Protein AF-A0A376D9P1-F1 (afdb_monomer_lite)

Foldseek 3Di:
DVLQCVVQVVVQVVVQVVCCVPQNHPQKGKGKGFDWAQDFDKDKDKDWDDQPDVVRWAWPDKDKDKDKDFDDDDPPDDDDDPPPDDDDDDDDDDDDDDDDDDDDDDDDDPDDDRGDMDIDIDMDIDTDIDMDIDIDTDDGTHGPDMDMDMGGRHDDDPVRDDPDDPPPPPPDD

pLDDT: mean 75.75, std 20.97, range [32.81, 96.81]

Radius of gyration: 51.08 Å; chains: 1; bounding box: 82×24×149 Å

Structure (mmCIF, N/CA/C/O backbone):
data_AF-A0A376D9P1-F1
#
_entry.id   AF-A0A376D9P1-F1
#
loop_
_atom_site.group_PDB
_atom_site.id
_atom_site.type_symbol
_atom_site.label_atom_id
_atom_site.label_alt_id
_atom_site.label_comp_id
_atom_site.label_asym_id
_atom_site.label_entity_id
_atom_site.label_seq_id
_atom_site.pdbx_PDB_ins_code
_atom_site.Cartn_x
_atom_site.Cartn_y
_atom_site.Cartn_z
_atom_site.occupancy
_atom_site.B_iso_or_equiv
_atom_site.auth_seq_id
_atom_site.auth_comp_id
_atom_site.auth_asym_id
_atom_site.auth_atom_id
_atom_site.pdbx_PDB_model_num
ATOM 1 N N . MET A 1 1 ? 3.845 -4.733 21.062 1.00 69.88 1 MET A N 1
ATOM 2 C CA . MET A 1 1 ? 2.672 -4.717 21.970 1.00 69.88 1 MET A CA 1
ATOM 3 C C . MET A 1 1 ? 2.034 -3.336 22.066 1.00 69.88 1 MET A C 1
ATOM 5 O O . MET A 1 1 ? 1.037 -3.169 21.388 1.00 69.88 1 MET A O 1
ATOM 9 N N . LYS A 1 2 ? 2.593 -2.341 22.785 1.00 89.50 2 LYS A N 1
ATOM 10 C CA . LYS A 1 2 ? 1.926 -1.037 23.043 1.00 89.50 2 LYS A CA 1
ATOM 11 C C . LYS A 1 2 ? 1.189 -0.410 21.839 1.00 89.50 2 LYS A C 1
ATOM 13 O O . LYS A 1 2 ? 0.025 -0.054 21.971 1.00 89.50 2 LYS A O 1
ATOM 18 N N . TYR A 1 3 ? 1.833 -0.328 20.672 1.00 91.62 3 TYR A N 1
ATOM 19 C CA . TYR A 1 3 ? 1.217 0.252 19.470 1.00 91.62 3 TYR A CA 1
ATOM 20 C C . TYR A 1 3 ? -0.074 -0.470 19.028 1.00 91.62 3 TYR A C 1
ATOM 22 O O . TYR A 1 3 ? -1.030 0.191 18.638 1.00 91.62 3 TYR A O 1
ATOM 30 N N . ALA A 1 4 ? -0.149 -1.801 19.168 1.00 92.19 4 ALA A N 1
ATOM 31 C CA . ALA A 1 4 ? -1.366 -2.562 18.878 1.00 92.19 4 ALA A CA 1
ATOM 32 C C . ALA A 1 4 ? -2.502 -2.180 19.837 1.00 92.19 4 ALA A C 1
ATOM 34 O O . ALA A 1 4 ? -3.557 -1.762 19.375 1.00 92.19 4 ALA A O 1
ATOM 35 N N . SER A 1 5 ? -2.249 -2.170 21.151 1.00 94.19 5 SER A N 1
ATOM 36 C CA . SER A 1 5 ? -3.246 -1.751 22.148 1.00 94.19 5 SER A CA 1
ATOM 37 C C . SER A 1 5 ? -3.674 -0.280 22.010 1.00 94.19 5 SER A C 1
ATOM 39 O O . SER A 1 5 ? -4.825 0.059 22.290 1.00 94.19 5 SER A O 1
ATOM 41 N N . ASP A 1 6 ? -2.781 0.600 21.541 1.00 94.88 6 ASP A N 1
ATOM 42 C CA . ASP A 1 6 ? -3.105 2.003 21.253 1.00 94.88 6 ASP A CA 1
ATOM 43 C C . ASP A 1 6 ? -4.048 2.124 20.031 1.00 94.88 6 ASP A C 1
ATOM 45 O O . ASP A 1 6 ? -4.978 2.939 20.046 1.00 94.88 6 ASP A O 1
ATOM 49 N N . VAL A 1 7 ? -3.856 1.286 18.999 1.00 95.00 7 VAL A N 1
ATOM 50 C CA . VAL A 1 7 ? -4.731 1.174 17.813 1.00 95.00 7 VAL A CA 1
ATOM 51 C C . VAL A 1 7 ? -6.075 0.529 18.170 1.00 95.00 7 VAL A C 1
ATOM 53 O O . VAL A 1 7 ? -7.121 1.127 17.912 1.00 95.00 7 VAL A O 1
ATOM 56 N N . GLU A 1 8 ? -6.064 -0.638 18.815 1.00 95.50 8 GLU A N 1
ATOM 57 C CA . GLU A 1 8 ? -7.254 -1.382 19.253 1.00 95.50 8 GLU A CA 1
ATOM 58 C C . GLU A 1 8 ? -8.141 -0.511 20.146 1.00 95.50 8 GLU A C 1
ATOM 60 O O . GLU A 1 8 ? -9.317 -0.306 19.844 1.00 95.50 8 GLU A O 1
ATOM 65 N N . GLY A 1 9 ? -7.561 0.113 21.177 1.00 96.38 9 GLY A N 1
ATOM 66 C CA . GLY A 1 9 ? -8.283 1.010 22.075 1.00 96.38 9 GLY A CA 1
ATOM 67 C C . GLY A 1 9 ? -8.810 2.273 21.383 1.00 96.38 9 GLY A C 1
ATOM 68 O O . GLY A 1 9 ? -9.869 2.781 21.756 1.00 96.38 9 GLY A O 1
ATOM 69 N N . ARG A 1 10 ? -8.117 2.802 20.361 1.00 96.50 10 ARG A N 1
ATOM 70 C CA . ARG A 1 10 ? -8.627 3.925 19.548 1.00 96.50 10 ARG A CA 1
ATOM 71 C C . ARG A 1 10 ? -9.838 3.503 18.712 1.00 96.50 10 ARG A C 1
ATOM 73 O O . ARG A 1 10 ? -10.772 4.293 18.586 1.00 96.50 10 ARG A O 1
ATOM 80 N N . ILE A 1 11 ? -9.835 2.290 18.162 1.00 96.19 11 ILE A N 1
ATOM 81 C CA . ILE A 1 11 ? -10.949 1.752 17.368 1.00 96.19 11 ILE A CA 1
ATOM 82 C C . ILE A 1 11 ? -12.139 1.413 18.275 1.00 96.19 11 ILE A C 1
ATOM 84 O O . ILE A 1 11 ? -13.247 1.859 17.984 1.00 96.19 11 ILE A O 1
ATOM 88 N N . GLN A 1 12 ? -11.917 0.741 19.410 1.00 96.00 12 GLN A N 1
ATOM 89 C CA . GLN A 1 12 ? -12.948 0.450 20.414 1.00 96.00 12 GLN A CA 1
ATOM 90 C C . GLN A 1 12 ? -13.687 1.725 20.843 1.00 96.00 12 GLN A C 1
ATOM 92 O O . GLN A 1 12 ? -14.900 1.825 20.664 1.00 96.00 12 GLN A O 1
ATOM 97 N N . ARG A 1 13 ? -12.952 2.746 21.314 1.00 95.56 13 ARG A N 1
ATOM 98 C CA . ARG A 1 13 ? -13.546 4.027 21.737 1.00 95.56 13 ARG A CA 1
ATOM 99 C C . ARG A 1 13 ? -14.316 4.723 20.611 1.00 95.56 13 ARG A C 1
ATOM 101 O O . ARG A 1 13 ? -15.283 5.428 20.884 1.00 95.56 13 ARG A O 1
ATOM 108 N N . ARG A 1 14 ? -13.921 4.531 19.346 1.00 96.25 14 ARG A N 1
ATOM 109 C CA . ARG A 1 14 ? -14.642 5.068 18.180 1.00 96.25 14 ARG A CA 1
ATOM 110 C C . ARG A 1 14 ? -15.957 4.323 17.923 1.00 96.25 14 ARG A C 1
ATOM 112 O O . ARG A 1 14 ? -16.948 4.980 17.625 1.00 96.25 14 ARG A O 1
ATOM 119 N N . ILE A 1 15 ? -15.982 2.997 18.064 1.00 94.19 15 ILE A N 1
ATOM 120 C CA . ILE A 1 15 ? -17.207 2.182 17.956 1.00 94.19 15 ILE A CA 1
ATOM 121 C C . ILE A 1 15 ? -18.192 2.574 19.067 1.00 94.19 15 ILE A C 1
ATOM 123 O O . ILE A 1 15 ? -19.346 2.902 18.791 1.00 94.19 15 ILE A O 1
ATOM 127 N N . GLU A 1 16 ? -17.714 2.618 20.313 1.00 92.81 16 GLU A N 1
ATOM 128 C CA . GLU A 1 16 ? -18.504 3.008 21.485 1.00 92.81 16 GLU A CA 1
ATOM 129 C C . GLU A 1 16 ? -19.068 4.430 21.339 1.00 92.81 16 GLU A C 1
ATOM 131 O O . GLU A 1 16 ? -20.259 4.637 21.569 1.00 92.81 16 GLU A O 1
ATOM 136 N N . ALA A 1 17 ? -18.265 5.403 20.892 1.00 93.75 17 ALA A N 1
ATOM 137 C CA . ALA A 1 17 ? -18.709 6.786 20.702 1.00 93.75 17 ALA A CA 1
ATOM 138 C C . ALA A 1 17 ? -19.743 6.962 19.572 1.00 93.75 17 ALA A C 1
ATOM 140 O O . AL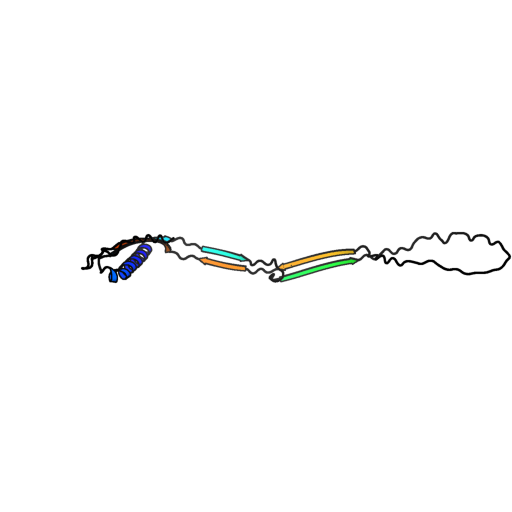A A 1 17 ? -20.622 7.813 19.688 1.00 93.75 17 ALA A O 1
ATOM 141 N N . ILE A 1 18 ? -19.665 6.169 18.496 1.00 93.75 18 ILE A N 1
ATOM 142 C CA . ILE A 1 18 ? -20.625 6.226 17.377 1.00 93.75 18 ILE A CA 1
ATOM 143 C C . ILE A 1 18 ? -21.975 5.603 17.761 1.00 93.75 18 ILE A C 1
ATOM 145 O O . ILE A 1 18 ? -23.018 6.095 17.336 1.00 93.75 18 ILE A O 1
ATOM 149 N N . LEU A 1 19 ? -21.971 4.534 18.564 1.00 90.56 19 LEU A N 1
ATOM 150 C CA . LEU A 1 19 ? -23.178 3.759 18.873 1.00 90.56 19 LEU A CA 1
ATOM 151 C C . LEU A 1 19 ? -23.845 4.143 20.207 1.00 90.56 19 LEU A C 1
ATOM 153 O O . LEU A 1 19 ? -25.054 3.952 20.349 1.00 90.56 19 LEU A O 1
ATOM 157 N N . SER A 1 20 ? -23.118 4.746 21.157 1.00 90.81 20 SER A N 1
ATOM 158 C CA . SER A 1 20 ? -23.687 5.221 22.435 1.00 90.81 20 SER A CA 1
ATOM 159 C C . SER A 1 20 ? -24.890 6.171 22.287 1.00 90.81 20 SER A C 1
ATOM 161 O O . SER A 1 20 ? -25.826 6.017 23.068 1.00 90.81 20 SER A O 1
ATOM 163 N N . PRO A 1 21 ? -24.965 7.091 21.300 1.00 89.62 21 PRO A N 1
ATOM 164 C CA . PRO A 1 21 ? -26.162 7.914 21.086 1.00 89.62 21 PRO A CA 1
ATOM 165 C C . PRO A 1 21 ? -27.414 7.126 20.665 1.00 89.62 21 PRO A C 1
ATOM 167 O O . PRO A 1 21 ? -28.520 7.641 20.797 1.00 89.62 21 PRO A O 1
ATOM 170 N N . ILE A 1 22 ? -27.252 5.900 20.152 1.00 87.81 22 ILE A N 1
ATOM 171 C CA . ILE A 1 22 ? -28.342 5.064 19.623 1.00 87.81 22 ILE A CA 1
ATOM 172 C C . ILE A 1 22 ? -28.842 4.080 20.687 1.00 87.81 22 ILE A C 1
ATOM 174 O O . ILE A 1 22 ? -30.047 3.962 20.894 1.00 87.81 22 ILE A O 1
ATOM 178 N N . VAL A 1 23 ? -27.933 3.378 21.377 1.00 85.50 23 VAL A N 1
ATOM 179 C CA . VAL A 1 23 ? -28.300 2.379 22.408 1.00 85.50 23 VAL A CA 1
ATOM 180 C C . VAL A 1 23 ? -28.259 2.927 23.840 1.00 85.50 23 VAL A C 1
ATOM 182 O O . VAL A 1 23 ? -28.761 2.293 24.767 1.00 85.50 23 VAL A O 1
ATOM 185 N N . GLY A 1 24 ? -27.691 4.116 24.043 1.00 83.00 24 GLY A N 1
ATOM 186 C CA . GLY A 1 24 ? -27.418 4.713 25.350 1.00 83.00 24 GLY A CA 1
ATOM 187 C C . GLY A 1 24 ? -26.103 4.222 25.968 1.00 83.00 24 GLY A C 1
ATOM 188 O O . GLY A 1 24 ? -25.729 3.055 25.836 1.00 83.00 24 GLY A O 1
ATOM 189 N N . ASN A 1 25 ? -25.408 5.114 26.678 1.00 84.31 25 ASN A N 1
ATOM 190 C CA . ASN A 1 25 ? -24.142 4.816 27.353 1.00 84.31 25 ASN A CA 1
ATOM 191 C C . ASN A 1 25 ? -24.256 3.570 28.253 1.00 84.31 25 ASN A C 1
ATOM 193 O O . ASN A 1 25 ? -25.227 3.417 28.996 1.00 84.31 25 ASN A O 1
ATOM 197 N N . GLY A 1 26 ? -23.249 2.695 28.199 1.00 84.88 26 GLY A N 1
ATOM 198 C CA . GLY A 1 26 ? -23.199 1.451 28.977 1.00 84.88 26 GLY A CA 1
ATOM 199 C C . GLY A 1 26 ? -24.017 0.284 28.407 1.00 84.88 26 GLY A C 1
ATOM 200 O O . GLY A 1 26 ? -23.878 -0.828 28.899 1.00 84.88 26 GLY A O 1
ATOM 201 N N . ASN A 1 27 ? -24.815 0.487 27.351 1.00 88.25 27 ASN A N 1
ATOM 202 C CA . ASN A 1 27 ? -25.544 -0.593 26.667 1.00 88.25 27 ASN A CA 1
ATOM 203 C C . ASN A 1 27 ? -24.776 -1.164 25.457 1.00 88.25 27 ASN A C 1
ATOM 205 O O . ASN A 1 27 ? -25.370 -1.813 24.597 1.00 88.25 27 ASN A O 1
ATOM 209 N N . ILE A 1 28 ? -23.466 -0.918 25.370 1.00 90.69 28 ILE A N 1
ATOM 210 C CA . ILE A 1 28 ? -22.577 -1.453 24.335 1.00 90.69 28 ILE A CA 1
ATOM 211 C C . ILE A 1 28 ? -21.227 -1.847 24.935 1.00 90.69 28 ILE A C 1
ATOM 213 O O . ILE A 1 28 ? -20.648 -1.096 25.718 1.00 90.69 28 ILE A O 1
ATOM 217 N N . HIS A 1 29 ? -20.706 -2.988 24.488 1.00 92.62 29 HIS A N 1
ATOM 218 C CA . HIS A 1 29 ? -19.307 -3.369 24.638 1.00 92.62 29 HIS A CA 1
ATOM 219 C C . HIS A 1 29 ? -18.748 -3.799 23.281 1.00 92.62 29 HIS A C 1
ATOM 221 O O . HIS A 1 29 ? -19.364 -4.602 22.577 1.00 92.62 29 HIS A O 1
ATOM 227 N N . ALA A 1 30 ? -17.580 -3.273 22.913 1.00 93.44 30 ALA A N 1
ATOM 228 C CA . ALA A 1 30 ? -16.867 -3.655 21.701 1.00 93.44 30 ALA A CA 1
ATOM 229 C C . ALA A 1 30 ? -15.485 -4.208 22.065 1.00 93.44 30 ALA A C 1
ATOM 231 O O . ALA A 1 30 ? -14.704 -3.531 22.727 1.00 93.44 30 ALA A O 1
ATOM 232 N N . GLN A 1 31 ? -15.172 -5.417 21.602 1.00 95.12 31 GLN A N 1
ATOM 233 C CA . GLN A 1 31 ? -13.829 -5.984 21.665 1.00 95.12 31 GLN A CA 1
ATOM 234 C C . GLN A 1 31 ? -13.192 -5.888 20.279 1.00 95.12 31 GLN A C 1
ATOM 236 O O . GLN A 1 31 ? -13.806 -6.248 19.273 1.00 95.12 31 GLN A O 1
ATOM 241 N N . VAL A 1 32 ? -11.952 -5.409 20.231 1.00 96.75 32 VAL A N 1
ATOM 242 C CA . VAL A 1 32 ? -11.176 -5.251 18.998 1.00 96.75 32 VAL A CA 1
ATOM 243 C C . VAL A 1 32 ? -9.870 -6.024 19.134 1.00 96.75 32 VAL A C 1
ATOM 245 O O . VAL A 1 32 ? -9.257 -6.038 20.200 1.00 96.75 32 VAL A O 1
ATOM 248 N N . THR A 1 33 ? -9.438 -6.658 18.049 1.00 96.19 33 THR A N 1
ATOM 249 C CA . THR A 1 33 ? -8.101 -7.238 17.920 1.00 96.19 33 THR A CA 1
ATOM 250 C C . THR A 1 33 ? -7.523 -6.866 16.561 1.00 96.19 33 THR A C 1
ATOM 252 O O . THR A 1 33 ? -8.173 -7.057 15.531 1.00 96.19 33 THR A O 1
ATOM 255 N N . ALA A 1 34 ? -6.313 -6.311 16.557 1.00 95.19 34 ALA A N 1
ATOM 256 C CA . ALA A 1 34 ? -5.635 -5.829 15.361 1.00 95.19 34 ALA A CA 1
ATOM 257 C C . ALA A 1 34 ? -4.371 -6.652 15.088 1.00 95.19 34 ALA A C 1
ATOM 259 O O . ALA A 1 34 ? -3.428 -6.669 15.879 1.00 95.19 34 ALA A O 1
ATOM 260 N N . GLN A 1 35 ? -4.328 -7.309 13.931 1.00 94.31 35 GLN A N 1
ATOM 261 C CA . GLN A 1 35 ? -3.109 -7.911 13.407 1.00 94.31 35 GLN A CA 1
ATOM 262 C C . GLN A 1 35 ? -2.377 -6.854 12.584 1.00 94.31 35 GLN A C 1
ATOM 264 O O . GLN A 1 35 ? -2.912 -6.348 11.596 1.00 94.31 35 GLN A O 1
ATOM 269 N N . LEU A 1 36 ? -1.175 -6.497 13.032 1.00 92.62 36 LEU A N 1
ATOM 270 C CA . LEU A 1 36 ? -0.353 -5.441 12.450 1.00 92.62 36 LEU A CA 1
ATOM 271 C C . LEU A 1 36 ? 0.899 -6.048 11.821 1.00 92.62 36 LEU A C 1
ATOM 273 O O . LEU A 1 36 ? 1.568 -6.864 12.459 1.00 92.62 36 LEU A O 1
ATOM 277 N N . ASP A 1 37 ? 1.233 -5.624 10.606 1.00 91.75 37 ASP A N 1
ATOM 278 C CA . ASP A 1 37 ? 2.480 -6.020 9.964 1.00 91.75 37 ASP A CA 1
ATOM 279 C C . ASP A 1 37 ? 3.619 -5.098 10.420 1.00 91.75 37 ASP A C 1
ATOM 281 O O . ASP A 1 37 ? 3.638 -3.897 10.144 1.00 91.75 37 ASP A O 1
ATOM 285 N N . PHE A 1 38 ? 4.579 -5.668 11.147 1.00 89.44 38 PHE A N 1
ATOM 286 C CA . PHE A 1 38 ? 5.785 -4.973 11.599 1.00 89.44 38 PHE A CA 1
ATOM 287 C C . PHE A 1 38 ? 7.009 -5.256 10.706 1.00 89.44 38 PHE A C 1
ATOM 289 O O . PHE A 1 38 ? 8.124 -4.859 11.051 1.00 89.44 38 PHE A O 1
ATOM 296 N N . ALA A 1 39 ? 6.841 -5.938 9.568 1.00 89.56 39 ALA A N 1
ATOM 297 C CA . ALA A 1 39 ? 7.933 -6.213 8.644 1.00 89.56 39 ALA A CA 1
ATOM 298 C C . ALA A 1 39 ? 8.390 -4.937 7.917 1.00 89.56 39 ALA A C 1
ATOM 300 O O . ALA A 1 39 ? 7.684 -4.396 7.067 1.00 89.56 39 ALA A O 1
ATOM 301 N N . SER A 1 40 ? 9.621 -4.499 8.192 1.00 88.06 40 SER A N 1
ATOM 302 C CA . SER A 1 40 ? 10.298 -3.460 7.409 1.00 88.06 40 SER A CA 1
ATOM 303 C C . SER A 1 40 ? 10.599 -3.981 5.999 1.00 88.06 40 SER A C 1
ATOM 305 O O . SER A 1 40 ? 11.641 -4.592 5.766 1.00 88.06 40 SER A O 1
ATOM 307 N N . LYS A 1 41 ? 9.677 -3.746 5.062 1.00 89.38 41 LYS A N 1
ATOM 308 C CA . LYS A 1 41 ? 9.795 -4.132 3.651 1.00 89.38 41 LYS A CA 1
ATOM 309 C C . LYS A 1 41 ? 10.296 -2.954 2.820 1.00 89.38 41 LYS A C 1
ATOM 311 O O . LYS A 1 41 ? 9.751 -1.855 2.894 1.00 89.38 41 LYS A O 1
ATOM 316 N N . GLU A 1 42 ? 11.312 -3.203 2.006 1.00 93.25 42 GLU A N 1
ATOM 317 C CA . GLU A 1 42 ? 11.907 -2.216 1.109 1.00 93.25 42 GLU A CA 1
ATOM 318 C C . GLU A 1 42 ? 12.009 -2.835 -0.288 1.00 93.25 42 GLU A C 1
ATOM 320 O O . GLU A 1 42 ? 12.616 -3.889 -0.465 1.00 93.25 42 GLU A O 1
ATOM 325 N N . GLN A 1 43 ? 11.357 -2.209 -1.265 1.00 93.25 43 GLN A N 1
ATOM 326 C CA . GLN A 1 43 ? 11.295 -2.656 -2.653 1.00 93.25 43 GLN A CA 1
ATOM 327 C C . GLN A 1 43 ? 11.918 -1.582 -3.539 1.00 93.25 43 GLN A C 1
ATOM 329 O O . GLN A 1 43 ? 11.507 -0.424 -3.504 1.00 93.25 43 GLN A O 1
ATOM 334 N N . THR A 1 44 ? 12.893 -1.971 -4.355 1.00 96.75 44 THR A N 1
ATOM 335 C CA . THR A 1 44 ? 13.384 -1.142 -5.461 1.00 96.75 44 THR A CA 1
ATOM 336 C C . THR A 1 44 ? 13.042 -1.849 -6.761 1.00 96.75 44 THR A C 1
ATOM 338 O O . THR A 1 44 ? 13.327 -3.032 -6.921 1.00 96.75 44 THR A O 1
ATOM 341 N N . GLU A 1 45 ? 12.392 -1.128 -7.662 1.00 95.06 45 GLU A N 1
ATOM 342 C CA . GLU A 1 45 ? 11.871 -1.632 -8.925 1.00 95.06 45 GLU A CA 1
ATOM 343 C C . GLU A 1 45 ? 12.404 -0.756 -10.059 1.00 95.06 45 GLU A C 1
ATOM 345 O O . GLU A 1 45 ? 12.296 0.471 -10.014 1.00 95.06 45 GLU A O 1
ATOM 350 N N . GLU A 1 46 ? 13.015 -1.388 -11.056 1.00 95.62 46 GLU A N 1
ATOM 351 C CA . GLU A 1 46 ? 13.672 -0.728 -12.182 1.00 95.62 46 GLU A CA 1
ATOM 352 C C . GLU A 1 46 ? 12.917 -1.095 -13.461 1.00 95.62 46 GLU A C 1
ATOM 354 O O . GLU A 1 46 ? 13.012 -2.217 -13.959 1.00 95.62 46 GLU A O 1
ATOM 359 N N . GLN A 1 47 ? 12.108 -0.160 -13.960 1.00 94.00 47 GLN A N 1
ATOM 360 C CA . GLN A 1 47 ? 11.276 -0.356 -15.142 1.00 94.00 47 GLN A CA 1
ATOM 361 C C . GLN A 1 47 ? 11.866 0.386 -16.342 1.00 94.00 47 GLN A C 1
ATOM 363 O O . GLN A 1 47 ? 12.150 1.583 -16.273 1.00 94.00 47 GLN A O 1
ATOM 368 N N . TYR A 1 48 ? 11.991 -0.327 -17.458 1.00 92.56 48 TYR A N 1
ATOM 369 C CA . TYR A 1 48 ? 12.411 0.211 -18.748 1.00 92.56 48 TYR A CA 1
ATOM 370 C C . TYR A 1 48 ? 11.194 0.354 -19.666 1.00 92.56 48 TYR A C 1
ATOM 372 O O . TYR A 1 48 ? 10.371 -0.564 -19.743 1.00 92.56 48 TYR A O 1
ATOM 380 N N . ARG A 1 49 ? 11.061 1.482 -20.373 1.00 88.69 49 ARG A N 1
ATOM 381 C CA . ARG A 1 49 ? 10.019 1.625 -21.406 1.00 88.69 49 ARG A CA 1
ATOM 382 C C . ARG A 1 49 ? 10.418 0.862 -22.680 1.00 88.69 49 ARG A C 1
ATOM 384 O O . ARG A 1 49 ? 11.590 0.892 -23.052 1.00 88.69 49 ARG A O 1
ATOM 391 N N . PRO A 1 50 ? 9.475 0.196 -23.372 1.00 87.50 50 PRO A N 1
ATOM 392 C CA . PRO A 1 50 ? 9.773 -0.513 -24.612 1.00 87.50 50 PRO A CA 1
ATOM 393 C C . PRO A 1 50 ? 10.112 0.473 -25.739 1.00 87.50 50 PRO A C 1
ATOM 395 O O . PRO A 1 50 ? 9.330 1.367 -26.044 1.00 87.50 50 PRO A O 1
ATOM 398 N N . ASN A 1 51 ? 11.260 0.267 -26.383 1.00 86.69 51 ASN A N 1
ATOM 399 C CA . ASN A 1 51 ? 11.796 1.082 -27.478 1.00 86.69 51 ASN A CA 1
ATOM 400 C C . ASN A 1 51 ? 11.788 0.343 -28.836 1.00 86.69 51 ASN A C 1
ATOM 402 O O . ASN A 1 51 ? 12.587 0.652 -29.713 1.00 86.69 51 ASN A O 1
ATOM 406 N N . GLY A 1 52 ? 10.920 -0.664 -28.996 1.00 82.69 52 GLY A N 1
ATOM 407 C CA . GLY A 1 52 ? 10.836 -1.500 -30.205 1.00 82.69 52 GLY A CA 1
ATOM 408 C C . GLY A 1 52 ? 10.064 -0.884 -31.382 1.00 82.69 52 GLY A C 1
ATOM 409 O O . GLY A 1 52 ? 10.028 -1.477 -32.454 1.00 82.69 52 GLY A O 1
ATOM 410 N N . ASP A 1 53 ? 9.446 0.280 -31.181 1.00 86.56 53 ASP A N 1
ATOM 411 C CA . ASP A 1 53 ? 8.847 1.113 -32.227 1.00 86.56 53 ASP A CA 1
ATOM 412 C C . ASP A 1 53 ? 9.777 2.306 -32.485 1.00 86.56 53 ASP A C 1
ATOM 414 O O . ASP A 1 53 ? 10.113 3.031 -31.545 1.00 86.56 53 ASP A O 1
ATOM 418 N N . GLU A 1 54 ? 10.170 2.534 -33.744 1.00 78.38 54 GLU A N 1
ATOM 419 C CA . GLU A 1 54 ? 11.010 3.674 -34.137 1.00 78.38 54 GLU A CA 1
ATOM 420 C C . GLU A 1 54 ? 10.397 5.026 -33.722 1.00 78.38 54 GLU A C 1
ATOM 422 O O . GLU A 1 54 ? 11.142 5.971 -33.470 1.00 78.38 54 GLU A O 1
ATOM 427 N N . SER A 1 55 ? 9.067 5.121 -33.576 1.00 79.06 55 SER A N 1
ATOM 428 C CA . SER A 1 55 ? 8.388 6.345 -33.123 1.00 79.06 55 SER A CA 1
ATOM 429 C C . SER A 1 55 ? 8.592 6.667 -31.632 1.00 79.06 55 SER A C 1
ATOM 431 O O . SER A 1 55 ? 8.431 7.819 -31.226 1.00 79.06 55 SER A O 1
ATOM 433 N N . GLN A 1 56 ? 8.973 5.675 -30.815 1.00 75.44 56 GLN A N 1
ATOM 434 C CA . GLN A 1 56 ? 9.222 5.824 -29.371 1.00 75.44 56 GLN A CA 1
ATOM 435 C C . GLN A 1 56 ? 10.664 5.482 -28.961 1.00 75.44 56 GLN A C 1
ATOM 437 O O . GLN A 1 56 ? 11.007 5.558 -27.780 1.00 75.44 56 GLN A O 1
ATOM 442 N N . ALA A 1 57 ? 11.523 5.118 -29.912 1.00 83.3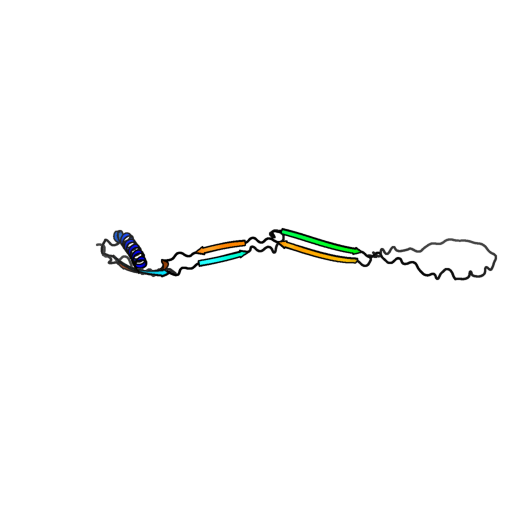8 57 ALA A N 1
ATOM 443 C CA . ALA A 1 57 ? 12.911 4.768 -29.654 1.00 83.38 57 ALA A CA 1
ATOM 444 C C . ALA A 1 57 ? 13.801 6.019 -29.531 1.00 83.38 57 ALA A C 1
ATOM 446 O O . ALA A 1 57 ? 14.063 6.713 -30.513 1.00 83.38 57 ALA A O 1
ATOM 447 N N . ALA A 1 58 ? 14.332 6.283 -28.333 1.00 85.44 58 ALA A N 1
ATOM 448 C CA . ALA A 1 58 ? 15.295 7.362 -28.103 1.00 85.44 58 ALA A CA 1
ATOM 449 C C . ALA A 1 58 ? 16.672 7.010 -28.706 1.00 85.44 58 ALA A C 1
ATOM 451 O O . ALA A 1 58 ? 17.562 6.472 -28.048 1.00 85.44 58 ALA A O 1
ATOM 452 N N . LEU A 1 59 ? 16.839 7.271 -30.002 1.00 86.81 59 LEU A N 1
ATOM 453 C CA . LEU A 1 59 ? 18.069 7.010 -30.746 1.00 86.81 59 LEU A CA 1
ATOM 454 C C . LEU A 1 59 ? 19.212 7.934 -30.281 1.00 86.81 59 LEU A C 1
ATOM 456 O O . LEU A 1 59 ? 19.169 9.144 -30.493 1.00 86.81 59 LEU A O 1
ATOM 460 N N . ARG A 1 60 ? 20.268 7.349 -29.704 1.00 90.25 60 ARG A N 1
ATOM 461 C CA . ARG A 1 60 ? 21.481 8.050 -29.245 1.00 90.25 60 ARG A CA 1
ATOM 462 C C . ARG A 1 60 ? 22.504 8.229 -30.369 1.00 90.25 60 ARG A C 1
ATOM 464 O O . ARG A 1 60 ? 23.151 9.270 -30.453 1.00 90.25 60 ARG A O 1
ATOM 471 N N . SER A 1 61 ? 22.684 7.223 -31.226 1.00 91.75 61 SER A N 1
ATOM 472 C CA . SER A 1 61 ? 23.494 7.337 -32.448 1.00 91.75 61 SER A CA 1
ATOM 473 C C . SER A 1 61 ? 23.149 6.250 -33.467 1.00 91.75 61 SER A C 1
ATOM 475 O O . SER A 1 61 ? 22.762 5.146 -33.094 1.00 91.75 61 SER A O 1
ATOM 477 N N . ARG A 1 62 ? 23.320 6.551 -34.758 1.00 92.75 62 ARG A N 1
ATOM 478 C CA . ARG A 1 62 ? 23.096 5.630 -35.883 1.00 92.75 62 ARG A CA 1
ATOM 479 C C . ARG A 1 62 ? 24.272 5.723 -36.844 1.00 92.75 62 ARG A C 1
ATOM 481 O O . ARG A 1 62 ? 24.545 6.802 -37.362 1.00 92.75 62 ARG A O 1
ATOM 488 N N . GLN A 1 63 ? 24.951 4.608 -37.088 1.00 94.81 63 GLN A N 1
ATOM 489 C CA . GLN A 1 63 ? 25.910 4.472 -38.180 1.00 94.81 63 GLN A CA 1
ATOM 490 C C . GLN A 1 63 ? 25.300 3.574 -39.253 1.00 94.81 63 GLN A C 1
ATOM 492 O O . GLN A 1 63 ? 24.922 2.438 -38.975 1.00 94.81 63 GLN A O 1
ATOM 497 N N . LEU A 1 64 ? 25.241 4.081 -40.481 1.00 95.56 64 LEU A N 1
ATOM 498 C CA . LEU A 1 64 ? 24.729 3.370 -41.643 1.00 95.56 64 LEU A CA 1
ATOM 499 C C . LEU A 1 64 ? 25.831 3.306 -42.702 1.00 95.56 64 LEU A C 1
ATOM 501 O O . LEU A 1 64 ? 26.263 4.337 -43.209 1.00 95.56 64 LEU A O 1
ATOM 505 N N . ASN A 1 65 ? 26.293 2.096 -43.011 1.00 93.88 65 ASN A N 1
ATOM 506 C CA . ASN A 1 65 ? 27.274 1.840 -44.059 1.00 93.88 65 ASN A CA 1
ATOM 507 C C . ASN A 1 65 ? 26.573 1.076 -45.193 1.00 93.88 65 ASN A C 1
ATOM 509 O O . ASN A 1 65 ? 26.345 -0.133 -45.087 1.00 93.88 65 ASN A O 1
ATOM 513 N N . GLU A 1 66 ? 26.218 1.787 -46.260 1.00 93.38 66 GLU A N 1
ATOM 514 C CA . GLU A 1 66 ? 25.613 1.226 -47.471 1.00 93.38 66 GLU A CA 1
ATOM 515 C C . GLU A 1 66 ? 26.651 1.129 -48.594 1.00 93.38 66 GLU A C 1
ATOM 517 O O . GLU A 1 66 ? 27.452 2.038 -48.806 1.00 93.38 66 GLU A O 1
ATOM 522 N N . SER A 1 67 ? 26.646 0.001 -49.302 1.00 90.44 67 SER A N 1
ATOM 523 C CA . SER A 1 67 ? 27.516 -0.285 -50.439 1.00 90.44 67 SER A CA 1
ATOM 524 C C . SER A 1 67 ? 26.695 -0.943 -51.542 1.00 90.44 67 SER A C 1
ATOM 526 O O . SER A 1 67 ? 26.085 -1.994 -51.334 1.00 90.44 67 SER A O 1
ATOM 528 N N . GLU A 1 68 ? 26.681 -0.325 -52.720 1.00 90.38 68 GLU A N 1
ATOM 529 C CA . GLU A 1 68 ? 26.040 -0.852 -53.921 1.00 90.38 68 GLU A CA 1
ATOM 530 C C . GLU A 1 68 ? 27.096 -1.064 -55.006 1.00 90.38 68 GLU A C 1
ATOM 532 O O . GLU A 1 68 ? 27.696 -0.115 -55.508 1.00 90.38 68 GLU A O 1
ATOM 537 N N . GLN A 1 69 ? 27.291 -2.319 -55.406 1.00 85.38 69 GLN A N 1
ATOM 538 C CA . GLN A 1 69 ? 28.110 -2.683 -56.553 1.00 85.38 69 GLN A CA 1
ATOM 539 C C . GLN A 1 69 ? 27.194 -3.172 -57.676 1.00 85.38 69 GLN A C 1
ATOM 541 O O . GLN A 1 69 ? 26.857 -4.354 -57.771 1.00 85.38 69 GLN A O 1
ATOM 546 N N . SER A 1 70 ? 26.792 -2.242 -58.541 1.00 84.00 70 SER A N 1
ATOM 547 C CA . SER A 1 70 ? 26.144 -2.561 -59.812 1.00 84.00 70 SER A CA 1
ATOM 548 C C . SER A 1 70 ? 27.216 -2.907 -60.847 1.00 84.00 70 SER A C 1
ATOM 550 O O . SER A 1 70 ? 27.952 -2.035 -61.312 1.00 84.00 70 SER A O 1
ATOM 552 N N . GLY A 1 71 ? 27.346 -4.187 -61.191 1.00 69.69 71 GLY A N 1
ATOM 553 C CA . GLY A 1 71 ? 28.199 -4.616 -62.290 1.00 69.69 71 GLY A CA 1
ATOM 554 C C . GLY A 1 71 ? 27.590 -4.204 -63.628 1.00 69.69 71 GLY A C 1
ATOM 555 O O . GLY A 1 71 ? 26.443 -4.543 -63.921 1.00 69.69 71 GLY A O 1
ATOM 556 N N . SER A 1 72 ? 28.366 -3.514 -64.467 1.00 65.62 72 SER A N 1
ATOM 557 C CA . SER A 1 72 ? 28.006 -3.351 -65.879 1.00 65.62 72 SER A CA 1
ATOM 558 C C . SER A 1 72 ? 27.797 -4.723 -66.522 1.00 65.62 72 SER A C 1
ATOM 560 O O . SER A 1 72 ? 28.524 -5.673 -66.222 1.00 65.62 72 SER A O 1
ATOM 562 N N . GLY A 1 73 ? 26.865 -4.810 -67.475 1.00 61.81 73 GLY A N 1
ATOM 563 C CA . GLY A 1 73 ? 26.889 -5.899 -68.450 1.00 61.81 73 GLY A CA 1
ATOM 564 C C . GLY A 1 73 ? 28.271 -5.978 -69.113 1.00 61.81 73 GLY A C 1
ATOM 565 O O . GLY A 1 73 ? 28.925 -4.949 -69.308 1.00 61.81 73 GLY A O 1
ATOM 566 N N . TYR A 1 74 ? 28.728 -7.201 -69.396 1.00 58.72 74 TYR A N 1
ATOM 567 C CA . TYR A 1 74 ? 30.079 -7.476 -69.893 1.00 58.72 74 TYR A CA 1
ATOM 568 C C . TYR A 1 74 ? 30.465 -6.611 -71.110 1.00 58.72 74 TYR A C 1
ATOM 570 O O . TYR A 1 74 ? 29.627 -6.405 -71.993 1.00 58.72 74 TYR A O 1
ATOM 578 N N . PRO A 1 75 ? 31.746 -6.213 -71.247 1.00 63.72 75 PRO A N 1
ATOM 579 C CA . PRO A 1 75 ? 32.289 -5.704 -72.504 1.00 63.72 75 PRO A CA 1
ATOM 580 C C . PRO A 1 75 ? 32.399 -6.849 -73.532 1.00 63.72 75 PRO A C 1
ATOM 582 O O . PRO A 1 75 ? 33.466 -7.419 -73.756 1.00 63.72 75 PRO A O 1
ATOM 585 N N . GLY A 1 76 ? 31.270 -7.238 -74.130 1.00 56.53 76 GLY A N 1
ATOM 586 C CA . GLY A 1 76 ? 31.197 -8.313 -75.121 1.00 56.53 76 GLY A CA 1
ATOM 587 C C . GLY A 1 76 ? 31.767 -7.876 -76.471 1.00 56.53 76 GLY A C 1
ATOM 588 O O . GLY A 1 76 ? 31.070 -7.214 -77.234 1.00 56.53 76 GLY A O 1
ATOM 589 N N . GLY A 1 77 ? 33.025 -8.234 -76.765 1.00 60.31 77 GLY A N 1
ATOM 590 C CA . GLY A 1 77 ? 33.744 -7.641 -77.903 1.00 60.31 77 GLY A CA 1
ATOM 591 C C . GLY A 1 77 ? 34.955 -8.392 -78.473 1.00 60.31 77 GLY A C 1
ATOM 592 O O . GLY A 1 77 ? 35.884 -7.730 -78.915 1.00 60.31 77 GLY A O 1
ATOM 593 N N . VAL A 1 78 ? 34.970 -9.731 -78.489 1.00 52.47 78 VAL A N 1
ATOM 594 C CA . VAL A 1 78 ? 35.860 -10.591 -79.321 1.00 52.47 78 VAL A CA 1
ATOM 595 C C . VAL A 1 78 ? 35.287 -12.023 -79.371 1.00 52.47 78 VAL A C 1
ATOM 597 O O . VAL A 1 78 ? 34.580 -12.383 -78.427 1.00 52.47 78 VAL A O 1
ATOM 600 N N . PRO A 1 79 ? 35.600 -12.877 -80.377 1.00 49.94 79 PRO A N 1
ATOM 601 C CA . PRO A 1 79 ? 36.442 -12.674 -81.566 1.00 49.94 79 PRO A CA 1
ATOM 602 C C . PRO A 1 79 ? 35.663 -12.826 -82.901 1.00 49.94 79 PRO A C 1
ATOM 604 O O . PRO A 1 79 ? 34.441 -12.939 -82.922 1.00 49.94 79 PRO A O 1
ATOM 607 N N . GLY A 1 80 ? 36.365 -12.777 -84.041 1.00 59.66 80 GLY A N 1
ATOM 608 C CA . GLY A 1 80 ? 35.755 -12.728 -85.379 1.00 59.66 80 GLY A CA 1
ATOM 609 C C . GLY A 1 80 ? 35.380 -14.079 -86.010 1.00 59.66 80 GLY A C 1
ATOM 610 O O . GLY A 1 80 ? 36.002 -15.103 -85.744 1.00 59.66 80 GLY A O 1
ATOM 611 N N . ALA A 1 81 ? 34.404 -14.036 -86.926 1.00 56.59 81 ALA A N 1
ATOM 612 C CA . ALA A 1 81 ? 34.034 -15.144 -87.824 1.00 56.59 81 ALA A CA 1
ATOM 613 C C . ALA A 1 81 ? 33.720 -14.692 -89.270 1.00 56.59 81 ALA A C 1
ATOM 615 O O . ALA A 1 81 ? 33.937 -15.448 -90.212 1.00 56.59 81 ALA A O 1
ATOM 616 N N . LEU A 1 82 ? 33.250 -13.452 -89.470 1.00 55.69 82 LEU A N 1
ATOM 617 C CA . LEU A 1 82 ? 32.861 -12.933 -90.793 1.00 55.69 82 LEU A CA 1
ATOM 618 C C . LEU A 1 82 ? 34.050 -12.506 -91.677 1.00 55.69 82 LEU A C 1
ATOM 620 O O . LEU A 1 82 ? 33.920 -12.472 -92.895 1.00 55.69 82 LEU A O 1
ATOM 624 N N . SER A 1 83 ? 35.216 -12.216 -91.093 1.00 59.19 83 SER A N 1
ATOM 625 C CA . SER A 1 83 ? 36.376 -11.670 -91.821 1.00 59.19 83 SER A CA 1
ATOM 626 C C . SER A 1 83 ? 37.167 -12.690 -92.655 1.00 59.19 83 SER A C 1
ATOM 628 O O . SER A 1 83 ? 38.169 -12.312 -93.254 1.00 59.19 83 SER A O 1
ATOM 630 N N . ASN A 1 84 ? 36.769 -13.969 -92.672 1.00 54.41 84 ASN A N 1
ATOM 631 C CA . ASN A 1 84 ? 37.486 -15.041 -93.378 1.00 54.41 84 ASN A CA 1
ATOM 632 C C . ASN A 1 84 ? 36.568 -15.915 -94.257 1.00 54.41 84 ASN A C 1
ATOM 634 O O . ASN A 1 84 ? 36.817 -17.107 -94.431 1.00 54.41 84 ASN A O 1
ATOM 638 N N . GLN A 1 85 ? 35.499 -15.338 -94.816 1.00 62.91 85 GLN A N 1
ATOM 639 C CA . GLN A 1 85 ? 34.844 -15.918 -95.993 1.00 62.91 85 GLN A CA 1
ATOM 640 C C . GLN A 1 85 ? 35.516 -15.372 -97.264 1.00 62.91 85 GLN A C 1
ATOM 642 O O . GLN A 1 85 ? 35.495 -14.158 -97.476 1.00 62.91 85 GLN A O 1
ATOM 647 N N . PRO A 1 86 ? 36.100 -16.226 -98.127 1.00 58.38 86 PRO A N 1
ATOM 648 C CA . PRO A 1 86 ? 36.541 -15.808 -99.453 1.00 58.38 86 PRO A CA 1
ATOM 649 C C . PRO A 1 86 ? 35.349 -15.331 -100.289 1.00 58.38 86 PRO A C 1
ATOM 651 O O . PRO A 1 86 ? 34.275 -15.936 -100.246 1.00 58.38 86 PRO A O 1
ATOM 654 N N . ALA A 1 87 ? 35.536 -14.274 -101.079 1.00 66.62 87 ALA A N 1
ATOM 655 C CA . ALA A 1 87 ? 34.500 -13.809 -101.996 1.00 66.62 87 ALA A CA 1
ATOM 656 C C . ALA A 1 87 ? 34.217 -14.872 -103.084 1.00 66.62 87 ALA A C 1
ATOM 658 O O . ALA A 1 87 ? 35.167 -15.423 -103.650 1.00 66.62 87 ALA A O 1
ATOM 659 N N . PRO A 1 88 ? 32.943 -15.165 -103.410 1.00 66.50 88 PRO A N 1
ATOM 660 C CA . PRO A 1 88 ? 32.604 -16.070 -104.505 1.00 66.50 88 PRO A CA 1
ATOM 661 C C . PRO A 1 88 ? 33.005 -15.472 -105.863 1.00 66.50 88 PRO A C 1
ATOM 663 O O . PRO A 1 88 ? 32.991 -14.256 -106.054 1.00 66.50 88 PRO A O 1
ATOM 666 N N . ALA A 1 89 ? 33.355 -16.330 -106.822 1.00 52.50 89 ALA A N 1
ATOM 667 C CA . ALA A 1 89 ? 33.821 -15.899 -108.138 1.00 52.50 89 ALA A CA 1
ATOM 668 C C . ALA A 1 89 ? 32.679 -15.338 -109.010 1.00 52.50 89 ALA A C 1
ATOM 670 O O . ALA A 1 89 ? 31.689 -16.024 -109.277 1.00 52.50 89 ALA A O 1
ATOM 671 N N . ASN A 1 90 ? 32.849 -14.109 -109.508 1.00 45.47 90 ASN A N 1
ATOM 672 C CA . ASN A 1 90 ? 31.905 -13.482 -110.433 1.00 45.47 90 ASN A CA 1
ATOM 673 C C . ASN A 1 90 ? 31.887 -14.190 -111.798 1.00 45.47 90 ASN A C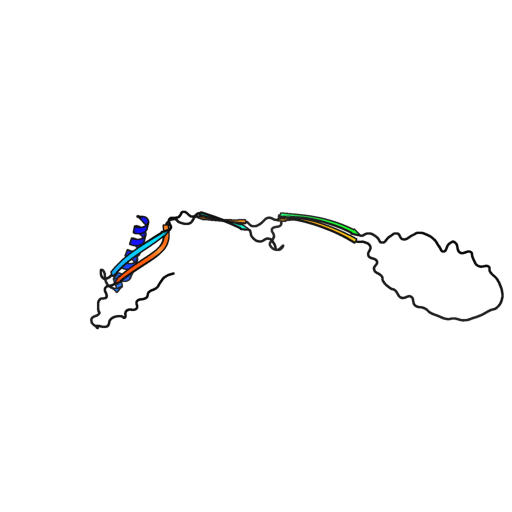 1
ATOM 675 O O . ASN A 1 90 ? 32.914 -14.291 -112.465 1.00 45.47 90 ASN A O 1
ATOM 679 N N . ASN A 1 91 ? 30.690 -14.569 -112.246 1.00 46.41 91 ASN A N 1
ATOM 680 C CA . ASN A 1 91 ? 30.378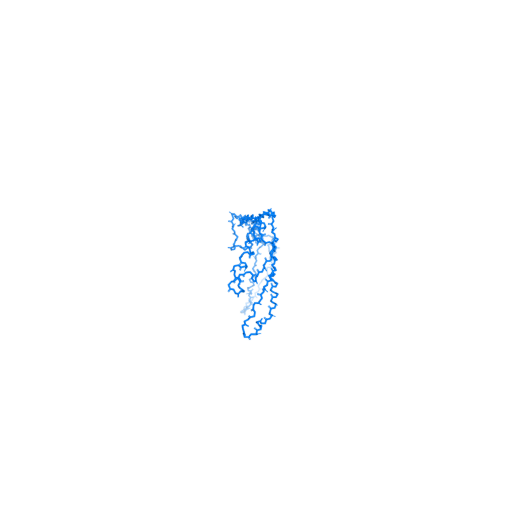 -14.894 -113.640 1.00 46.41 91 ASN A CA 1
ATOM 681 C C . ASN A 1 91 ? 29.378 -13.856 -114.180 1.00 46.41 91 ASN A C 1
ATOM 683 O O . ASN A 1 91 ? 28.551 -13.349 -113.423 1.00 46.41 91 ASN A O 1
ATOM 687 N N . ALA A 1 92 ? 29.449 -13.528 -115.473 1.00 34.06 92 ALA A N 1
ATOM 688 C CA . ALA A 1 92 ? 28.597 -12.534 -116.140 1.00 34.06 92 ALA A CA 1
ATOM 689 C C . ALA A 1 92 ? 28.645 -12.714 -117.675 1.00 34.06 92 ALA A C 1
ATOM 691 O O . ALA A 1 92 ? 29.585 -13.358 -118.149 1.00 34.06 92 ALA A O 1
ATOM 692 N N . PRO A 1 93 ? 27.769 -12.062 -118.476 1.00 49.75 93 PRO A N 1
ATOM 693 C CA . PRO A 1 93 ? 26.452 -11.452 -118.198 1.00 49.75 93 PRO A CA 1
ATOM 694 C C . PRO A 1 93 ? 25.353 -12.286 -118.945 1.00 49.75 93 PRO A C 1
ATOM 696 O O . PRO A 1 93 ? 25.534 -13.493 -119.033 1.00 49.75 93 PRO A O 1
ATOM 699 N N . ILE A 1 94 ? 24.189 -11.860 -119.480 1.00 36.22 94 ILE A N 1
ATOM 700 C CA . ILE A 1 94 ? 23.460 -10.580 -119.647 1.00 36.22 94 ILE A CA 1
ATOM 701 C C . ILE A 1 94 ? 21.939 -10.890 -119.645 1.00 36.22 94 ILE A C 1
ATOM 703 O O . ILE A 1 94 ? 21.541 -11.797 -120.370 1.00 36.22 94 ILE A O 1
ATOM 707 N N . SER A 1 95 ? 21.088 -10.126 -118.937 1.00 37.53 95 SER A N 1
ATOM 708 C CA . SER A 1 95 ? 19.751 -9.656 -119.402 1.00 37.53 95 SER A CA 1
ATOM 709 C C . SER A 1 95 ? 19.073 -8.760 -118.340 1.00 37.53 95 SER A C 1
ATOM 711 O O . SER A 1 95 ? 19.611 -8.595 -117.247 1.00 37.53 95 SER A O 1
ATOM 713 N N . THR A 1 96 ? 17.939 -8.129 -118.673 1.00 38.03 96 THR A N 1
ATOM 714 C CA . THR A 1 96 ? 17.328 -7.002 -117.929 1.00 38.03 96 THR A CA 1
ATOM 715 C C . THR A 1 96 ? 15.903 -7.329 -117.375 1.00 38.03 96 THR A C 1
ATOM 717 O O . THR A 1 96 ? 15.683 -8.496 -117.061 1.00 38.03 96 THR A O 1
ATOM 720 N N . PRO A 1 97 ? 14.989 -6.382 -117.036 1.00 42.94 97 PRO A N 1
ATOM 721 C CA . PRO A 1 97 ? 14.384 -6.277 -115.691 1.00 42.94 97 PRO A CA 1
ATOM 722 C C . PRO A 1 97 ? 12.840 -6.518 -115.736 1.00 42.94 97 PRO A C 1
ATOM 724 O O . PRO A 1 97 ? 12.388 -7.111 -116.715 1.00 42.94 97 PRO A O 1
ATOM 727 N N . PRO A 1 98 ? 11.967 -6.035 -114.809 1.00 49.19 98 PRO A N 1
ATOM 728 C CA . PRO A 1 98 ? 12.133 -5.446 -113.463 1.00 49.19 98 PRO A CA 1
ATOM 729 C C . PRO A 1 98 ? 11.237 -6.127 -112.381 1.00 49.19 98 PRO A C 1
ATOM 731 O O . PRO A 1 98 ? 10.600 -7.134 -112.667 1.00 49.19 98 PRO A O 1
ATOM 734 N N . ALA A 1 99 ? 11.136 -5.535 -111.171 1.00 32.81 99 ALA A N 1
ATOM 735 C CA . ALA A 1 99 ? 9.897 -5.309 -110.373 1.00 32.81 99 ALA A CA 1
ATOM 736 C C . ALA A 1 99 ? 10.082 -5.391 -108.833 1.00 32.81 99 ALA A C 1
ATOM 738 O O . ALA A 1 99 ? 10.989 -6.035 -108.316 1.00 32.81 99 ALA A O 1
ATOM 739 N N . ASN A 1 100 ? 9.185 -4.712 -108.106 1.00 37.62 100 ASN A N 1
ATOM 740 C CA . ASN A 1 100 ? 9.128 -4.612 -106.637 1.00 37.62 100 ASN A CA 1
ATOM 741 C C . ASN A 1 100 ? 8.648 -5.910 -105.948 1.00 37.62 100 ASN A C 1
ATOM 743 O O . ASN A 1 100 ? 7.789 -6.579 -106.516 1.00 37.62 100 ASN A O 1
ATOM 747 N N . GLN A 1 101 ? 9.008 -6.127 -104.666 1.00 35.41 101 GLN A N 1
ATOM 748 C CA . GLN A 1 101 ? 8.038 -6.099 -103.536 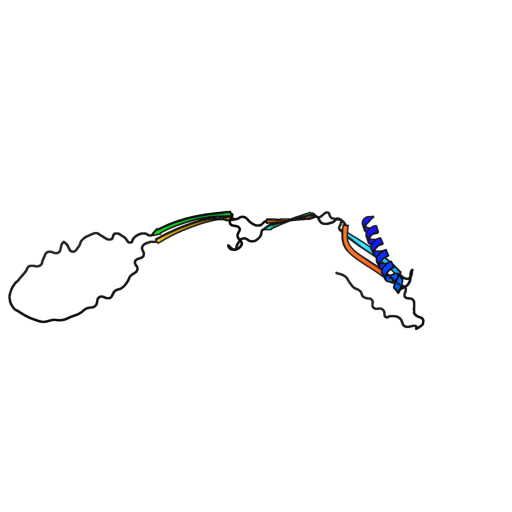1.00 35.41 101 GLN A CA 1
ATOM 749 C C . GLN A 1 101 ? 8.626 -6.408 -102.131 1.00 35.41 101 GLN A C 1
ATOM 751 O O . GLN A 1 101 ? 9.190 -7.466 -101.897 1.00 35.41 101 GLN A O 1
ATOM 756 N N . ASN A 1 102 ? 8.375 -5.474 -101.203 1.00 37.28 102 ASN A N 1
ATOM 757 C CA . ASN A 1 102 ? 7.916 -5.590 -99.801 1.00 37.28 102 ASN A CA 1
ATOM 758 C C . ASN A 1 102 ? 8.406 -6.660 -98.784 1.00 37.28 102 ASN A C 1
ATOM 760 O O . ASN A 1 102 ? 8.500 -7.851 -99.047 1.00 37.28 102 ASN A O 1
ATOM 764 N N . ASN A 1 103 ? 8.391 -6.195 -97.520 1.00 37.41 103 ASN A N 1
ATOM 765 C CA . ASN A 1 103 ? 8.180 -6.920 -96.251 1.00 37.41 103 ASN A CA 1
ATOM 766 C C . ASN A 1 103 ? 9.293 -7.820 -95.676 1.00 37.41 103 ASN A C 1
ATOM 768 O O . ASN A 1 103 ? 9.547 -8.925 -96.151 1.00 37.41 103 ASN A O 1
ATOM 772 N N . ARG A 1 104 ? 9.714 -7.474 -94.448 1.00 38.38 104 ARG A N 1
ATOM 773 C CA . ARG A 1 104 ? 9.124 -8.051 -93.213 1.00 38.38 104 ARG A CA 1
ATOM 774 C C . ARG A 1 104 ? 9.377 -7.161 -91.991 1.00 38.38 104 ARG A C 1
ATOM 776 O O . ARG A 1 104 ? 10.291 -6.343 -92.003 1.00 38.38 104 ARG A O 1
ATOM 783 N N . GLN A 1 105 ? 8.536 -7.292 -90.963 1.00 41.91 105 GLN A N 1
ATOM 784 C CA . GLN A 1 105 ? 8.662 -6.531 -89.716 1.00 41.91 105 GLN A CA 1
ATOM 785 C C . GLN A 1 105 ? 9.901 -6.953 -88.906 1.00 41.91 105 GLN A C 1
ATOM 787 O O . GLN A 1 105 ? 10.260 -8.129 -88.889 1.00 41.91 105 GLN A O 1
ATOM 792 N N . GLN A 1 106 ? 10.472 -6.020 -88.139 1.00 39.00 106 GLN A N 1
ATOM 793 C CA . GLN A 1 106 ? 11.278 -6.339 -86.958 1.00 39.00 106 GLN A CA 1
ATOM 794 C C . GLN A 1 106 ? 10.517 -5.918 -85.700 1.00 39.00 106 GLN A C 1
ATOM 796 O O . GLN A 1 106 ? 10.060 -4.784 -85.579 1.00 39.00 106 GLN A O 1
ATOM 801 N N . GLN A 1 107 ? 10.346 -6.868 -84.784 1.00 38.72 107 GLN A N 1
ATOM 802 C CA . GLN A 1 107 ? 9.568 -6.707 -83.563 1.00 38.72 107 GLN A CA 1
ATOM 803 C C . GLN A 1 107 ? 10.500 -6.339 -82.405 1.00 38.72 107 GLN A C 1
ATOM 805 O O . GLN A 1 107 ? 11.423 -7.085 -82.086 1.00 38.72 107 GLN A O 1
ATOM 810 N N . ALA A 1 108 ? 10.271 -5.184 -81.780 1.00 40.25 108 ALA A N 1
ATOM 811 C CA . ALA A 1 108 ? 11.113 -4.684 -80.699 1.00 40.25 108 ALA A CA 1
ATOM 812 C C . ALA A 1 108 ? 10.825 -5.415 -79.373 1.00 40.25 108 ALA A C 1
ATOM 814 O O . ALA A 1 108 ? 9.924 -5.040 -78.625 1.00 40.25 108 ALA A O 1
ATOM 815 N N . SER A 1 109 ? 11.605 -6.453 -79.067 1.00 42.50 109 SER A N 1
ATOM 816 C CA . SER A 1 109 ? 11.634 -7.085 -77.744 1.00 42.50 109 SER A CA 1
ATOM 817 C C . SER A 1 109 ? 12.572 -6.312 -76.807 1.00 42.50 109 SER A C 1
ATOM 819 O O . SER A 1 109 ? 13.792 -6.478 -76.861 1.00 42.50 109 SER A O 1
ATOM 821 N N . THR A 1 110 ? 12.015 -5.458 -75.948 1.00 42.81 110 THR A N 1
ATOM 822 C CA . THR A 1 110 ? 12.774 -4.670 -74.963 1.00 42.81 110 THR A CA 1
ATOM 823 C C . THR A 1 110 ? 13.200 -5.525 -73.765 1.00 42.81 110 THR A C 1
ATOM 825 O O . THR A 1 110 ? 12.567 -5.496 -72.710 1.00 42.81 110 THR A O 1
ATOM 828 N N . THR A 1 111 ? 14.273 -6.302 -73.920 1.00 47.12 111 THR A N 1
ATOM 829 C CA . THR A 1 111 ? 14.871 -7.069 -72.817 1.00 47.12 111 THR A CA 1
ATOM 830 C C . THR A 1 111 ? 15.691 -6.151 -71.909 1.00 47.12 111 THR A C 1
ATOM 832 O O . THR A 1 111 ? 16.768 -5.684 -72.284 1.00 47.12 111 THR A O 1
ATOM 835 N N . SER A 1 112 ? 15.192 -5.901 -70.699 1.00 54.47 112 SER A N 1
ATOM 836 C CA . SER A 1 112 ? 15.862 -5.088 -69.677 1.00 54.47 112 SER A CA 1
ATOM 837 C C . SER A 1 112 ? 17.065 -5.818 -69.065 1.00 54.47 112 SER A C 1
ATOM 839 O O . SER A 1 112 ? 16.952 -6.444 -68.013 1.00 54.47 112 SER A O 1
ATOM 841 N N . ASN A 1 113 ? 18.231 -5.733 -69.712 1.00 54.16 113 ASN A N 1
ATOM 842 C CA . ASN A 1 113 ? 19.487 -6.299 -69.204 1.00 54.16 113 ASN A CA 1
ATOM 843 C C . ASN A 1 113 ? 20.036 -5.508 -67.998 1.00 54.16 113 ASN A C 1
ATOM 845 O O . ASN A 1 113 ? 20.966 -4.711 -68.124 1.00 54.16 113 ASN A O 1
ATOM 849 N N . SER A 1 114 ? 19.490 -5.758 -66.808 1.00 62.62 114 SER A N 1
ATOM 850 C CA . SER A 1 114 ? 20.130 -5.380 -65.544 1.00 62.62 114 SER A CA 1
ATOM 851 C C . SER A 1 114 ? 21.326 -6.298 -65.268 1.00 62.62 114 SER A C 1
ATOM 853 O O . SER A 1 114 ? 21.177 -7.518 -65.224 1.00 62.62 114 SER A O 1
ATOM 855 N N . GLY A 1 115 ? 22.516 -5.716 -65.098 1.00 71.62 115 GLY A N 1
ATOM 856 C 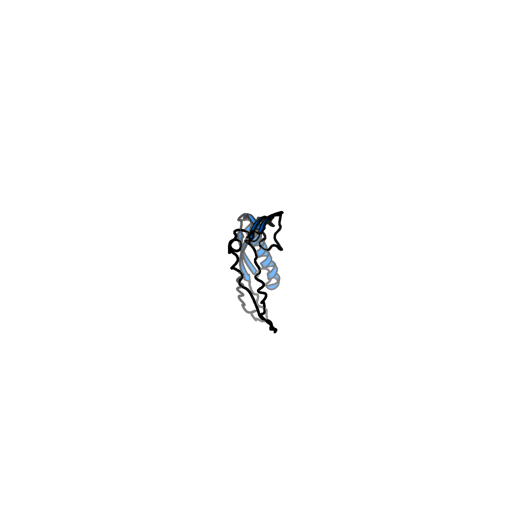CA . GLY A 1 115 ? 23.730 -6.458 -64.747 1.00 71.62 115 GLY A CA 1
ATOM 857 C C . GLY A 1 115 ? 23.726 -6.993 -63.304 1.00 71.62 115 GLY A C 1
ATOM 858 O O . GLY A 1 115 ? 22.816 -6.682 -62.528 1.00 71.62 115 GLY A O 1
ATOM 859 N N . PRO A 1 116 ? 24.729 -7.807 -62.920 1.00 79.81 116 PRO A N 1
ATOM 860 C CA . PRO A 1 116 ? 24.808 -8.390 -61.583 1.00 79.81 116 PRO A CA 1
ATOM 861 C C . PRO A 1 116 ? 24.945 -7.291 -60.521 1.00 79.81 116 PRO A C 1
ATOM 863 O O . PRO A 1 116 ? 25.924 -6.547 -60.494 1.00 79.81 116 PRO A O 1
ATOM 866 N N . ARG A 1 117 ? 23.947 -7.197 -59.641 1.00 85.62 117 ARG A N 1
ATOM 867 C CA . ARG A 1 117 ? 23.805 -6.149 -58.625 1.00 85.62 117 ARG A CA 1
ATOM 868 C C . ARG A 1 117 ? 24.030 -6.745 -57.238 1.00 85.62 117 ARG A C 1
ATOM 870 O O . ARG A 1 117 ? 23.256 -7.595 -56.808 1.00 85.62 117 ARG A O 1
ATOM 877 N N . SER A 1 118 ? 25.071 -6.290 -56.548 1.00 89.38 118 SER A N 1
ATOM 878 C CA . SER A 1 118 ? 25.346 -6.625 -55.148 1.00 89.38 118 SER A CA 1
ATOM 879 C C . SER A 1 118 ? 25.062 -5.416 -54.257 1.00 89.38 118 SER A C 1
ATOM 881 O O . SER A 1 118 ? 25.408 -4.288 -54.609 1.00 89.38 118 SER A O 1
ATOM 883 N N . THR A 1 119 ? 24.424 -5.641 -53.111 1.00 92.00 119 THR A N 1
ATOM 884 C CA . THR A 1 119 ? 24.044 -4.595 -52.151 1.00 92.00 119 THR A CA 1
ATOM 885 C C . THR A 1 119 ? 24.327 -5.073 -50.734 1.00 92.00 119 THR A C 1
ATOM 887 O O . THR A 1 119 ? 23.772 -6.088 -50.309 1.00 92.00 119 THR A O 1
ATOM 890 N N . GLN A 1 120 ? 25.139 -4.328 -49.988 1.00 94.31 120 GLN A N 1
ATOM 891 C CA . GLN A 1 120 ? 25.389 -4.551 -48.566 1.00 94.31 120 GLN A CA 1
ATOM 892 C C . GLN A 1 120 ? 24.942 -3.325 -47.767 1.00 94.31 120 GLN A C 1
ATOM 894 O O . GLN A 1 120 ? 25.300 -2.196 -48.094 1.00 94.31 120 GLN A O 1
ATOM 899 N N . ARG A 1 121 ? 24.182 -3.558 -46.696 1.00 95.31 121 ARG A N 1
ATOM 900 C CA . ARG A 1 121 ? 23.663 -2.525 -45.796 1.00 95.31 121 ARG A CA 1
ATOM 901 C C . ARG A 1 121 ? 23.947 -2.935 -44.356 1.00 95.31 121 ARG A C 1
ATOM 903 O O . ARG A 1 121 ? 23.257 -3.793 -43.816 1.00 95.31 121 ARG A O 1
ATOM 910 N N . ASN A 1 122 ? 24.972 -2.339 -43.753 1.00 95.50 122 ASN A N 1
ATOM 911 C CA . ASN A 1 122 ? 25.322 -2.568 -42.352 1.00 95.50 122 ASN A CA 1
ATOM 912 C C . ASN A 1 122 ? 24.815 -1.378 -41.527 1.00 95.50 122 ASN A C 1
ATOM 914 O O . ASN A 1 122 ? 25.218 -0.245 -41.793 1.00 95.50 122 ASN A O 1
ATOM 918 N N . GLU A 1 123 ? 23.968 -1.617 -40.528 1.00 94.81 123 GLU A N 1
ATOM 919 C CA . GLU A 1 123 ? 23.421 -0.564 -39.668 1.00 94.81 123 GLU A CA 1
ATOM 920 C C . GLU A 1 123 ? 23.678 -0.873 -38.188 1.00 94.81 123 GLU A C 1
ATOM 922 O O . GLU A 1 123 ? 23.357 -1.960 -37.712 1.00 94.81 123 GLU A O 1
ATOM 927 N N . THR A 1 124 ? 24.234 0.102 -37.467 1.00 94.00 124 THR A N 1
ATOM 928 C CA . THR A 1 124 ? 24.489 0.041 -36.023 1.00 94.00 124 THR A CA 1
ATOM 929 C C . THR A 1 124 ? 23.779 1.207 -35.348 1.00 94.00 124 THR A C 1
ATOM 931 O O . THR A 1 124 ? 24.196 2.358 -35.500 1.00 94.00 124 THR A O 1
ATOM 934 N N . SER A 1 125 ? 22.733 0.911 -34.578 1.00 92.19 125 SER A N 1
ATOM 935 C CA . SER A 1 125 ? 21.935 1.905 -33.852 1.00 92.19 125 SER A CA 1
ATOM 936 C C . SER A 1 125 ? 22.075 1.706 -32.343 1.00 92.19 125 SER A C 1
ATOM 938 O O . SER A 1 125 ? 21.807 0.627 -31.821 1.00 92.19 125 SER A O 1
ATOM 940 N N . ASN A 1 126 ? 22.508 2.754 -31.643 1.00 92.62 126 ASN A N 1
ATOM 941 C CA . ASN A 1 126 ? 22.578 2.815 -30.186 1.00 92.62 126 ASN A CA 1
ATOM 942 C C . ASN A 1 126 ? 21.382 3.615 -29.675 1.00 92.62 126 ASN A C 1
ATOM 944 O O . ASN A 1 126 ? 21.123 4.715 -30.165 1.00 92.62 126 ASN A O 1
ATOM 948 N N . TYR A 1 127 ? 20.707 3.103 -28.652 1.00 91.44 127 TYR A N 1
ATOM 949 C CA . TYR A 1 127 ? 19.534 3.733 -28.055 1.00 91.44 127 TYR A CA 1
ATOM 950 C C . TYR A 1 127 ? 19.804 4.084 -26.596 1.00 91.44 127 TYR A C 1
ATOM 952 O O . TYR A 1 127 ? 20.472 3.338 -25.880 1.00 91.44 127 TYR A O 1
ATOM 960 N N . GLU A 1 128 ? 19.250 5.203 -26.155 1.00 88.19 128 GLU A N 1
ATOM 961 C CA . GLU A 1 128 ? 18.932 5.410 -24.748 1.00 88.19 128 GLU A CA 1
ATOM 962 C C . GLU A 1 128 ? 17.553 4.800 -24.466 1.00 88.19 128 GLU A C 1
ATOM 964 O O . GLU A 1 128 ? 16.726 4.629 -25.365 1.00 88.19 128 GLU A O 1
ATOM 969 N N . VAL A 1 129 ? 17.327 4.389 -23.220 1.00 90.38 129 VAL A N 1
ATOM 970 C CA . VAL A 1 129 ? 16.080 3.743 -22.803 1.00 90.38 129 VAL A CA 1
ATOM 971 C C . VAL A 1 129 ? 15.602 4.426 -21.536 1.00 90.38 129 VAL A C 1
ATOM 973 O O . VAL A 1 129 ? 16.331 4.466 -20.543 1.00 90.38 129 VAL A O 1
ATOM 976 N N . ASP A 1 130 ? 14.377 4.947 -21.571 1.00 90.38 130 ASP A N 1
ATOM 977 C CA . ASP A 1 130 ? 13.738 5.557 -20.409 1.00 90.38 130 ASP A CA 1
ATOM 978 C C . ASP A 1 130 ? 13.678 4.548 -19.261 1.00 90.38 130 ASP A C 1
ATOM 980 O O . ASP A 1 130 ? 12.961 3.543 -19.325 1.00 90.38 130 ASP A O 1
ATOM 984 N N . ARG A 1 131 ? 14.418 4.852 -18.194 1.00 91.56 131 ARG A N 1
ATOM 985 C CA . ARG A 1 131 ? 14.456 4.074 -16.962 1.00 91.56 131 ARG A CA 1
ATOM 986 C C . ARG A 1 131 ? 13.733 4.817 -15.847 1.00 91.56 131 ARG A C 1
ATOM 988 O O . ARG A 1 131 ? 14.178 5.874 -15.407 1.00 91.56 131 ARG A O 1
ATOM 995 N N . THR A 1 132 ? 12.678 4.208 -15.320 1.00 94.06 132 THR A N 1
ATOM 996 C CA . THR A 1 132 ? 12.024 4.632 -14.079 1.00 94.06 132 THR A CA 1
ATOM 997 C C . THR A 1 132 ? 12.495 3.746 -12.931 1.00 94.06 132 THR A C 1
ATOM 999 O O . THR A 1 132 ? 12.270 2.538 -12.947 1.00 94.06 132 THR A O 1
ATOM 1002 N N . ILE A 1 133 ? 13.139 4.343 -11.926 1.00 95.06 133 ILE A N 1
ATOM 1003 C CA . ILE A 1 133 ? 13.479 3.664 -10.669 1.00 95.06 133 ILE A CA 1
ATOM 1004 C C . ILE A 1 133 ? 12.431 4.056 -9.628 1.00 95.06 133 ILE A C 1
ATOM 1006 O O . ILE A 1 133 ? 12.370 5.214 -9.210 1.00 95.06 133 ILE A O 1
ATOM 1010 N N . ARG A 1 134 ? 11.617 3.094 -9.190 1.00 95.19 134 ARG A N 1
ATOM 1011 C CA . ARG A 1 134 ? 10.692 3.248 -8.065 1.00 95.19 134 ARG A CA 1
ATOM 1012 C C . ARG A 1 134 ? 11.321 2.635 -6.820 1.00 95.19 134 ARG A C 1
ATOM 1014 O O . ARG A 1 134 ? 11.486 1.423 -6.739 1.00 95.19 134 ARG A O 1
ATOM 1021 N N . HIS A 1 135 ? 11.631 3.472 -5.837 1.00 95.56 135 HIS A N 1
ATOM 1022 C CA . HIS A 1 135 ? 12.006 3.029 -4.497 1.00 95.56 135 HIS A CA 1
ATOM 1023 C C . HIS A 1 135 ? 10.795 3.170 -3.567 1.00 95.56 135 HIS A C 1
ATOM 1025 O O . HIS A 1 135 ? 10.213 4.249 -3.446 1.00 95.56 135 HIS A O 1
ATOM 1031 N N . THR A 1 136 ? 10.378 2.076 -2.938 1.00 91.94 136 THR A N 1
ATOM 1032 C CA . THR A 1 136 ? 9.203 2.009 -2.067 1.00 91.94 136 THR A CA 1
ATOM 1033 C C . THR A 1 136 ? 9.577 1.325 -0.761 1.00 91.94 136 THR A C 1
ATOM 1035 O O . THR A 1 136 ? 9.774 0.112 -0.696 1.00 91.94 136 THR A O 1
ATOM 1038 N N . LYS A 1 137 ? 9.655 2.130 0.297 1.00 91.31 137 LYS A N 1
ATOM 1039 C CA . LYS A 1 137 ? 9.784 1.670 1.676 1.00 91.31 137 LYS A CA 1
ATOM 1040 C C . LYS A 1 137 ? 8.382 1.586 2.276 1.00 91.31 137 LYS A C 1
ATOM 1042 O O . LYS A 1 137 ? 7.686 2.598 2.319 1.00 91.31 137 LYS A O 1
ATOM 1047 N N . MET A 1 138 ? 7.961 0.395 2.687 1.00 88.38 138 MET A N 1
ATOM 1048 C CA . MET A 1 138 ? 6.648 0.195 3.304 1.00 88.38 138 MET A CA 1
ATOM 1049 C C . MET A 1 138 ? 6.639 0.752 4.731 1.00 88.38 138 MET A C 1
ATOM 1051 O O . MET A 1 138 ? 7.669 0.755 5.414 1.00 88.38 138 MET A O 1
ATOM 1055 N N . ASN A 1 139 ? 5.473 1.199 5.192 1.00 84.69 139 ASN A N 1
ATOM 1056 C CA . ASN A 1 139 ? 5.308 1.638 6.570 1.00 84.69 139 ASN A CA 1
ATOM 1057 C C . ASN A 1 139 ? 5.316 0.433 7.523 1.00 84.69 139 ASN A C 1
ATOM 1059 O O . ASN A 1 139 ? 4.889 -0.668 7.186 1.00 84.69 139 ASN A O 1
ATOM 1063 N N . VAL A 1 140 ? 5.822 0.649 8.738 1.00 87.56 140 VAL A N 1
ATOM 1064 C CA . VAL A 1 140 ? 5.888 -0.375 9.788 1.00 87.56 140 VAL A CA 1
ATOM 1065 C C . VAL A 1 140 ? 4.729 -0.160 10.758 1.00 87.56 140 VAL A C 1
ATOM 1067 O O . VAL A 1 140 ? 4.614 0.913 11.349 1.00 87.56 140 VAL A O 1
ATOM 1070 N N . GLY A 1 141 ? 3.907 -1.192 10.961 1.00 89.50 141 GLY A N 1
ATOM 1071 C CA . GLY A 1 141 ? 2.720 -1.154 11.820 1.00 89.50 141 GLY A CA 1
ATOM 1072 C C . GLY A 1 141 ? 1.385 -1.034 11.076 1.00 89.50 141 GLY A C 1
ATOM 1073 O O . GLY A 1 141 ? 0.369 -0.792 11.728 1.00 89.50 141 GLY A O 1
ATOM 1074 N N . ASP A 1 142 ? 1.362 -1.207 9.751 1.00 90.69 142 ASP A N 1
ATOM 1075 C CA . ASP A 1 142 ? 0.125 -1.191 8.962 1.00 90.69 142 ASP A CA 1
ATOM 1076 C C . ASP A 1 142 ? -0.838 -2.315 9.403 1.00 90.69 142 ASP A C 1
ATOM 1078 O O . ASP A 1 142 ? -0.424 -3.413 9.787 1.00 90.69 142 ASP A O 1
ATOM 1082 N N . VAL A 1 143 ? -2.148 -2.045 9.370 1.00 92.56 143 VAL A N 1
ATOM 1083 C CA . VAL A 1 143 ? -3.178 -2.995 9.824 1.00 92.56 143 VAL A CA 1
ATOM 1084 C C . VAL A 1 143 ? -3.411 -4.058 8.750 1.00 92.56 143 VAL A C 1
ATOM 1086 O O . VAL A 1 143 ? -4.105 -3.808 7.770 1.00 92.56 143 VAL A O 1
ATOM 1089 N N . GLN A 1 144 ? -2.862 -5.257 8.952 1.00 92.88 144 GLN A N 1
ATOM 1090 C CA . GLN A 1 144 ? -3.035 -6.391 8.042 1.00 92.88 144 GLN A CA 1
ATOM 1091 C C . GLN A 1 144 ? -4.444 -6.993 8.134 1.00 92.88 144 GLN A C 1
ATOM 1093 O O . GLN A 1 144 ? -5.018 -7.385 7.122 1.00 92.88 144 GLN A O 1
ATOM 1098 N N . ARG A 1 145 ? -4.999 -7.095 9.349 1.00 94.62 145 ARG A N 1
ATOM 1099 C CA . ARG A 1 145 ? -6.372 -7.567 9.576 1.00 94.62 145 ARG A CA 1
ATOM 1100 C C . ARG A 1 145 ? -6.936 -6.988 10.865 1.00 94.62 145 ARG A C 1
ATOM 1102 O O . ARG A 1 145 ? -6.242 -6.916 11.878 1.00 94.62 145 ARG A O 1
ATOM 1109 N N . LEU A 1 146 ? -8.213 -6.626 10.838 1.00 95.62 146 LEU A N 1
ATOM 1110 C CA . LEU A 1 146 ? -8.966 -6.188 12.006 1.00 95.62 146 LEU A CA 1
ATOM 1111 C C . LEU A 1 146 ? -10.065 -7.210 12.308 1.00 95.62 146 LEU A C 1
ATOM 1113 O O . LEU A 1 146 ? -10.765 -7.656 11.404 1.00 95.62 146 LEU A O 1
ATOM 1117 N N . SER A 1 147 ? -10.230 -7.576 13.574 1.00 96.81 147 SER A N 1
ATOM 1118 C CA . SER A 1 147 ? -11.342 -8.404 14.041 1.00 96.81 147 SER A CA 1
ATOM 1119 C C . SER A 1 147 ? -12.086 -7.652 15.136 1.00 96.81 147 SER A C 1
ATOM 1121 O O . SER A 1 147 ? -11.472 -7.133 16.069 1.00 96.81 147 SER A O 1
ATOM 1123 N N . VAL A 1 148 ? -13.407 -7.551 14.995 1.00 96.50 148 VAL A N 1
ATOM 1124 C CA . VAL A 1 148 ? -14.266 -6.739 15.861 1.00 96.50 148 VAL A CA 1
ATOM 1125 C C . VAL A 1 148 ? -15.469 -7.573 16.282 1.00 96.50 148 VAL A C 1
ATOM 1127 O O . VAL A 1 148 ? -16.187 -8.093 15.435 1.00 96.50 148 VAL A O 1
ATOM 1130 N N . ALA A 1 149 ? -15.708 -7.662 17.587 1.00 95.56 149 ALA A N 1
ATOM 1131 C CA . ALA A 1 149 ? -16.932 -8.211 18.155 1.00 95.56 149 ALA A CA 1
ATOM 1132 C C . ALA A 1 149 ? -17.667 -7.094 18.902 1.00 95.56 149 ALA A C 1
ATOM 1134 O O . ALA A 1 149 ? -17.072 -6.417 19.741 1.00 95.56 149 ALA A O 1
ATOM 1135 N N . VAL A 1 150 ? -18.952 -6.891 18.606 1.00 93.75 150 VAL A N 1
ATOM 1136 C CA . VAL A 1 150 ? -19.782 -5.869 19.260 1.00 93.75 150 VAL A CA 1
ATOM 1137 C C . VAL A 1 150 ? -20.999 -6.535 19.883 1.00 93.75 150 VAL A C 1
ATOM 1139 O O . VAL A 1 150 ? -21.733 -7.253 19.209 1.00 93.75 150 VAL A O 1
ATOM 1142 N N . VAL A 1 151 ? -21.221 -6.273 21.169 1.00 91.75 151 VAL A N 1
ATOM 1143 C CA . VAL A 1 151 ? -22.400 -6.714 21.917 1.00 91.75 151 VAL A CA 1
ATOM 1144 C C . VAL A 1 151 ? -23.193 -5.476 22.319 1.00 91.75 151 VAL A C 1
ATOM 1146 O O . VAL A 1 151 ? -22.639 -4.538 22.892 1.00 91.75 151 VAL A O 1
ATOM 1149 N N . VAL A 1 152 ? -24.491 -5.473 22.018 1.00 90.38 152 VAL A N 1
ATOM 1150 C CA . VAL A 1 152 ? -25.416 -4.372 22.313 1.00 90.38 152 VAL A CA 1
ATOM 1151 C C . VAL A 1 152 ? -26.607 -4.872 23.125 1.00 90.38 152 VAL A C 1
ATOM 1153 O O . VAL A 1 152 ? -27.205 -5.899 22.812 1.00 90.38 152 VAL A O 1
ATOM 1156 N N . ASN A 1 153 ? -26.953 -4.131 24.174 1.00 84.75 153 ASN A N 1
ATOM 1157 C CA . ASN A 1 153 ? -28.098 -4.397 25.034 1.00 84.75 153 ASN A CA 1
ATOM 1158 C C . ASN A 1 153 ? -29.289 -3.544 24.574 1.00 84.75 153 ASN A C 1
ATOM 1160 O O . ASN A 1 153 ? -29.364 -2.348 24.861 1.00 84.75 153 ASN A O 1
ATOM 1164 N N . TYR A 1 154 ? -30.213 -4.146 23.826 1.00 71.19 154 TYR A N 1
ATOM 1165 C CA . TYR A 1 154 ? -31.383 -3.442 23.305 1.00 71.19 154 TYR A CA 1
ATOM 1166 C C . TYR A 1 154 ? -32.402 -3.150 24.410 1.00 71.19 154 TYR A C 1
ATOM 1168 O O . TYR A 1 154 ? -33.013 -4.059 24.968 1.00 71.19 154 TYR A O 1
ATOM 1176 N N . LYS A 1 155 ? -32.660 -1.864 24.666 1.00 65.06 155 LYS A N 1
ATOM 1177 C CA . LYS A 1 155 ? -33.829 -1.447 25.447 1.00 65.06 155 LYS A CA 1
ATOM 1178 C C . LYS A 1 155 ? -35.087 -1.540 24.589 1.00 65.06 155 LYS A C 1
ATOM 1180 O O . LYS A 1 155 ? -35.151 -0.954 23.510 1.00 65.06 155 LYS A O 1
ATOM 1185 N N . THR A 1 156 ? -36.099 -2.242 25.087 1.00 56.31 156 THR A N 1
ATOM 1186 C CA . THR A 1 156 ? -37.440 -2.235 24.501 1.00 56.31 156 THR A CA 1
ATOM 1187 C C . THR A 1 156 ? -38.071 -0.851 24.651 1.00 56.31 156 THR A C 1
ATOM 1189 O O . THR A 1 156 ? -38.043 -0.249 25.726 1.00 56.31 156 THR A O 1
ATOM 1192 N N . LEU A 1 157 ? -38.652 -0.332 23.567 1.00 57.41 157 LEU A N 1
ATOM 1193 C CA . LEU A 1 157 ? -39.513 0.849 23.644 1.00 57.41 157 LEU A CA 1
ATOM 1194 C C . LEU A 1 157 ? -40.845 0.469 24.328 1.00 57.41 157 LEU A C 1
ATOM 1196 O O . LEU A 1 157 ? -41.251 -0.694 24.248 1.00 57.41 157 LEU A O 1
ATOM 1200 N N . PRO A 1 158 ? -41.578 1.431 24.928 1.00 58.84 158 PRO A N 1
ATOM 1201 C CA . PRO A 1 158 ? -42.874 1.171 25.571 1.00 58.84 158 PRO A CA 1
ATOM 1202 C C . PRO A 1 158 ? -43.946 0.530 24.669 1.00 58.84 158 PRO A C 1
ATOM 1204 O O . PRO A 1 158 ? -44.903 -0.041 25.176 1.00 58.84 158 PRO A O 1
ATOM 1207 N N . ASP A 1 159 ? -43.781 0.601 23.345 1.00 59.31 159 ASP A N 1
ATOM 1208 C CA . ASP A 1 159 ? -44.678 0.032 22.324 1.00 59.31 159 ASP A CA 1
ATOM 1209 C C . ASP A 1 159 ? -44.357 -1.447 21.974 1.00 59.31 159 ASP A C 1
ATOM 1211 O O . ASP A 1 159 ? -44.881 -2.002 21.011 1.00 59.31 159 ASP A O 1
ATOM 1215 N N . GLY A 1 160 ? -43.465 -2.103 22.731 1.00 52.06 160 GLY A N 1
ATOM 1216 C CA . GLY A 1 160 ? -43.279 -3.566 22.758 1.00 52.06 160 GLY A CA 1
ATOM 1217 C C . GLY A 1 160 ? -42.685 -4.236 21.508 1.00 52.06 160 GLY A C 1
ATOM 1218 O O . GLY A 1 160 ? -42.321 -5.409 21.566 1.00 52.06 160 GLY A O 1
ATOM 1219 N N . LYS A 1 161 ? -42.558 -3.524 20.384 1.00 50.25 161 LYS A N 1
ATOM 1220 C CA . LYS A 1 161 ? -42.060 -4.060 19.108 1.00 50.25 161 LYS A CA 1
ATOM 1221 C C . LYS A 1 161 ? -40.527 -4.182 19.118 1.00 50.25 161 LYS A C 1
ATOM 1223 O O . LYS A 1 161 ? -39.852 -3.155 19.221 1.00 50.25 161 LYS A O 1
ATOM 1228 N N . PRO A 1 162 ? -39.947 -5.388 18.965 1.00 46.00 162 PRO A N 1
ATOM 1229 C CA . PRO A 1 162 ? -38.516 -5.522 18.732 1.00 46.00 162 PRO A CA 1
ATOM 1230 C C . PRO A 1 162 ? -38.177 -5.026 17.321 1.00 46.00 162 PRO A C 1
ATOM 1232 O O . PRO A 1 162 ? -38.767 -5.473 16.336 1.00 46.00 162 PRO A O 1
ATOM 1235 N N . LEU A 1 163 ? -37.195 -4.128 17.207 1.00 54.34 163 LEU A N 1
ATOM 1236 C CA . LEU A 1 163 ? -36.557 -3.858 15.919 1.00 54.34 163 LEU A CA 1
ATOM 1237 C C . LEU A 1 163 ? -35.800 -5.125 15.502 1.00 54.34 163 LEU A C 1
ATOM 1239 O O . LEU A 1 163 ? -34.985 -5.643 16.264 1.00 54.34 163 LEU A O 1
ATOM 1243 N N . ALA A 1 164 ? -36.151 -5.665 14.335 1.00 46.88 164 ALA A N 1
ATOM 1244 C CA . ALA A 1 164 ? -35.832 -7.042 13.976 1.00 46.88 164 ALA A CA 1
ATOM 1245 C C . ALA A 1 164 ? -34.322 -7.324 13.919 1.00 46.88 164 ALA A C 1
ATOM 1247 O O . ALA A 1 164 ? -33.531 -6.523 13.421 1.00 46.88 164 ALA A O 1
ATOM 1248 N N . SER A 1 165 ? -33.945 -8.520 14.372 1.00 52.28 165 SER A N 1
ATOM 1249 C CA . SER A 1 165 ? -32.578 -9.033 14.342 1.00 52.28 165 SER A CA 1
ATOM 1250 C C . SER A 1 165 ? -32.094 -9.277 12.909 1.00 52.28 165 SER A C 1
ATOM 1252 O O . SER A 1 165 ? -32.179 -10.390 12.391 1.00 52.28 165 SER A O 1
ATOM 1254 N N . GLN A 1 166 ? -31.535 -8.248 12.275 1.00 48.47 166 GLN A N 1
ATOM 1255 C CA . GLN A 1 166 ? -30.640 -8.427 11.136 1.00 48.47 166 GLN A CA 1
ATOM 1256 C C . GLN A 1 166 ? -29.216 -8.611 11.667 1.00 48.47 166 GLN A C 1
ATOM 1258 O O . GLN A 1 166 ? -28.478 -7.643 11.846 1.00 48.47 166 GLN A O 1
ATOM 1263 N N . GLN A 1 167 ? -28.830 -9.867 11.917 1.00 44.62 167 GLN A N 1
ATOM 1264 C CA . GLN A 1 167 ? -27.417 -10.235 12.004 1.00 44.62 167 GLN A CA 1
ATOM 1265 C C . GLN A 1 167 ? -26.787 -9.986 10.634 1.00 44.62 167 GLN A C 1
ATOM 1267 O O . GLN A 1 167 ? -26.830 -10.840 9.752 1.00 44.62 167 GLN A O 1
ATOM 1272 N N . ARG A 1 168 ? -26.238 -8.787 10.437 1.00 49.91 168 ARG A N 1
ATOM 1273 C CA . ARG A 1 168 ? -25.481 -8.472 9.234 1.00 49.91 168 ARG A CA 1
ATOM 1274 C C . ARG A 1 168 ? -24.030 -8.885 9.450 1.00 49.91 168 ARG A C 1
ATOM 1276 O O . ARG A 1 168 ? -23.224 -8.125 9.979 1.00 49.91 168 ARG A O 1
ATOM 1283 N N . THR A 1 169 ? -23.728 -10.120 9.071 1.00 44.69 169 THR A N 1
ATOM 1284 C CA . THR A 1 169 ? -22.361 -10.626 8.930 1.00 44.69 169 THR A CA 1
ATOM 1285 C C . THR A 1 169 ? -21.719 -9.995 7.695 1.00 44.69 169 THR A C 1
ATOM 1287 O O . THR A 1 169 ? -21.579 -10.642 6.659 1.00 44.69 169 THR A O 1
ATOM 1290 N N . ASP A 1 170 ? -21.363 -8.713 7.798 1.00 46.50 170 ASP A N 1
ATOM 1291 C CA . ASP A 1 170 ? -20.508 -8.043 6.818 1.00 46.50 170 ASP A CA 1
ATOM 1292 C C . ASP A 1 170 ? -19.069 -8.564 7.000 1.00 46.50 170 ASP A C 1
ATOM 1294 O O . ASP A 1 170 ? -18.239 -7.949 7.674 1.00 46.50 170 ASP A O 1
ATOM 1298 N N . GLU A 1 171 ? -18.780 -9.738 6.429 1.00 39.72 171 GLU A N 1
ATOM 1299 C CA . GLU A 1 171 ? -17.411 -10.238 6.272 1.00 39.72 171 GLU A CA 1
ATOM 1300 C C . GLU A 1 171 ? -16.663 -9.337 5.279 1.00 39.72 171 GLU A C 1
ATOM 1302 O O . GLU A 1 171 ? -16.713 -9.523 4.064 1.00 39.72 171 GLU A O 1
ATOM 1307 N N . ALA A 1 172 ? -15.990 -8.315 5.809 1.00 36.22 172 ALA A N 1
ATOM 1308 C CA . ALA A 1 172 ? -15.126 -7.440 5.031 1.00 36.22 172 ALA A CA 1
ATOM 1309 C C . ALA A 1 172 ? -13.837 -8.183 4.635 1.00 36.22 172 ALA A C 1
ATOM 1311 O O . ALA A 1 172 ? -12.968 -8.422 5.478 1.00 36.22 172 ALA A O 1
ATOM 1312 N N . ASN A 1 173 ? -13.744 -8.524 3.348 1.00 35.16 173 ASN A N 1
ATOM 1313 C CA . ASN A 1 173 ? -12.591 -9.129 2.680 1.00 35.16 173 ASN A CA 1
ATOM 1314 C C . ASN A 1 173 ? -11.946 -8.130 1.711 1.00 35.16 173 ASN A C 1
ATOM 1316 O O . ASN A 1 173 ? -12.678 -7.672 0.805 1.00 35.16 173 ASN A O 1
#

Secondary structure (DSSP, 8-state):
-HHHHHHHHHHHHHHHHHHHHHH-TTSEEEEEEEEEE----EEEEEEEPP--STTT--EEEEEEEEEEEEPPPP------SGGGPPPPPP-----------------------PPPEEEEEEEEEEE---EEEEEEEPPTTEEEEEEEEEEE-PPPPTT-PPPP---------

Organism: Escherichia coli (NCBI:txid562)

Sequence (173 aa):
MKYASDVEGRIQRRIEAILSPIVGNGNIHAQVTAQLDFASKEQTEEQYRPNGDESQAALRSRQLNESEQSGSGYPGGVPGALSNQPAPANNAPISTPPANQNNRQQQASTTSNSGPRSTQRNETSNYEVDRTIRHTKMNVGDVQRLSVAVVVNYKTLPDGKPLASQQRTDEAN

InterPro domains:
  IPR000067 Flagellar M-ring protein FliF [PR01009] (32-50)
  IPR000067 Flagellar M-ring protein FliF [PR01009] (126-150)
  IPR000067 Flagellar M-ring protein FliF [TIGR00206] (2-161)
  IPR013556 Flagellar M-ring C-terminal [PF08345] (19-162)
  IPR043427 Lipoprotein YscJ/Flagellar M-ring protein [PTHR30046] (2-167)